Protein AF-A0A838S061-F1 (afdb_monomer)

Mean predicted aligned error: 3.32 Å

Secondary structure (DSSP, 8-state):
--EEEE-HHHHHHHHS--TTHHHHHHHHS-TT-EEEEETTHHHHHHHHHHHHHHTTSS-HHHHHHHHHHHHHHHHHT-EEEP--HHHHHHHHHHHHHH---TTT-

Sequence (105 aa):
MPAYFFDSSAIVKFYIAETGTTWVRSFTDSEDNIIHVSGLARVETVSALTRRLRRSDITQGEFNEACDDLQQDFATQYRTVALTEEIIEDAAALARKHGVRAYDA

Nearest PDB structures (foldseek):
  2fe1-assembly1_A-2  TM=8.098E-01  e=2.647E-06  Pyrobaculum aerophilum str. IM2
  5wz4-assembly1_B  TM=7.876E-01  e=4.377E-03  Mycobacterium tuberculosis H37Rv
  3zvk-assembly1_D  TM=6.252E-01  e=4.068E-02  Rickettsia felis
  2h1c-assembly1_A  TM=6.405E-01  e=6.587E-02  Neisseria gonorrhoeae

Structure (mmCIF, N/CA/C/O backbone):
data_AF-A0A838S061-F1
#
_entry.id   AF-A0A838S061-F1
#
loop_
_atom_site.group_PDB
_atom_site.id
_atom_site.type_symbol
_atom_site.label_atom_id
_atom_site.label_alt_id
_atom_site.label_comp_id
_atom_site.label_asym_id
_atom_site.label_entity_id
_atom_site.label_seq_id
_atom_site.pdbx_PDB_ins_code
_atom_site.Cartn_x
_atom_site.Cartn_y
_atom_site.Cartn_z
_atom_site.occupancy
_atom_site.B_iso_or_equiv
_atom_site.auth_seq_id
_atom_site.auth_comp_id
_atom_site.auth_asym_id
_atom_site.auth_atom_id
_atom_site.pdbx_PDB_model_num
ATOM 1 N N . MET A 1 1 ? 13.791 -17.217 3.150 1.00 70.94 1 MET A N 1
ATOM 2 C CA . MET A 1 1 ? 12.828 -16.129 3.396 1.00 70.94 1 MET A CA 1
ATOM 3 C C . MET A 1 1 ? 12.103 -15.833 2.094 1.00 70.94 1 MET A C 1
ATOM 5 O O . MET A 1 1 ? 12.761 -15.392 1.154 1.00 70.94 1 MET A O 1
ATOM 9 N N . PRO A 1 2 ? 10.815 -16.180 1.971 1.00 87.31 2 PRO A N 1
ATOM 10 C CA . PRO A 1 2 ? 9.998 -15.789 0.827 1.00 87.31 2 PRO A CA 1
ATOM 11 C C . PRO A 1 2 ? 9.830 -14.263 0.787 1.00 87.31 2 PRO A C 1
ATOM 13 O O . PRO A 1 2 ? 9.717 -13.625 1.834 1.00 87.31 2 PRO A O 1
ATOM 16 N N . ALA A 1 3 ? 9.810 -13.685 -0.414 1.00 90.94 3 ALA A N 1
ATOM 17 C CA . ALA A 1 3 ? 9.554 -12.264 -0.624 1.00 90.94 3 ALA A CA 1
ATOM 18 C C . ALA A 1 3 ? 8.207 -12.084 -1.331 1.00 90.94 3 ALA A C 1
ATOM 20 O O . ALA A 1 3 ? 7.950 -12.733 -2.346 1.00 90.94 3 ALA A O 1
ATOM 21 N N . TYR A 1 4 ? 7.367 -11.200 -0.800 1.00 94.25 4 TYR A N 1
ATOM 22 C CA . TYR A 1 4 ? 6.060 -10.860 -1.357 1.00 94.25 4 TYR A CA 1
ATOM 23 C C . TYR A 1 4 ? 6.020 -9.380 -1.699 1.00 94.25 4 TYR A C 1
ATOM 25 O O . TYR A 1 4 ? 6.617 -8.565 -1.002 1.00 94.25 4 TYR A O 1
ATOM 33 N N . PHE A 1 5 ? 5.290 -9.028 -2.751 1.00 94.25 5 PHE A N 1
ATOM 34 C CA . PHE A 1 5 ? 4.975 -7.641 -3.058 1.00 94.25 5 PHE A CA 1
ATOM 35 C C . PHE A 1 5 ? 3.512 -7.376 -2.717 1.00 94.25 5 PHE A C 1
ATOM 37 O O . PHE A 1 5 ? 2.630 -8.093 -3.190 1.00 94.25 5 PHE A O 1
ATOM 44 N N . PHE A 1 6 ? 3.263 -6.373 -1.879 1.00 95.44 6 PHE A N 1
ATOM 45 C CA . PHE A 1 6 ? 1.922 -5.932 -1.520 1.00 95.44 6 PHE A CA 1
ATOM 46 C C . PHE A 1 6 ? 1.581 -4.658 -2.290 1.00 95.44 6 PHE A C 1
ATOM 48 O O . PHE A 1 6 ? 2.281 -3.645 -2.203 1.00 95.44 6 PHE A O 1
ATOM 55 N N . ASP A 1 7 ? 0.473 -4.714 -3.023 1.00 94.06 7 ASP A N 1
ATOM 56 C CA . ASP A 1 7 ? -0.184 -3.532 -3.564 1.00 94.06 7 ASP A CA 1
ATOM 57 C C . ASP A 1 7 ? -0.922 -2.775 -2.445 1.00 94.06 7 ASP A C 1
ATOM 59 O O . ASP A 1 7 ? -1.116 -3.275 -1.332 1.00 94.06 7 ASP A O 1
ATOM 63 N N . SER A 1 8 ? -1.388 -1.559 -2.731 1.00 93.56 8 SER A N 1
ATOM 64 C CA . SER A 1 8 ? -2.143 -0.781 -1.744 1.00 93.56 8 SER A CA 1
ATOM 65 C C . SER A 1 8 ? -3.438 -1.469 -1.309 1.00 93.56 8 SER A C 1
ATOM 67 O O . SER A 1 8 ? -3.877 -1.276 -0.176 1.00 93.56 8 SER A O 1
ATOM 69 N N . SER A 1 9 ? -4.040 -2.319 -2.148 1.00 93.56 9 SER A N 1
ATOM 70 C CA . SER A 1 9 ? -5.237 -3.065 -1.757 1.00 93.56 9 SER A CA 1
ATOM 71 C C . SER A 1 9 ? -4.943 -4.132 -0.696 1.00 93.56 9 SER A C 1
ATOM 73 O O . SER A 1 9 ? -5.759 -4.313 0.204 1.00 93.56 9 SER A O 1
ATOM 75 N N . ALA A 1 10 ? -3.809 -4.834 -0.759 1.00 94.75 10 ALA A N 1
ATOM 76 C CA . ALA A 1 10 ? -3.378 -5.759 0.286 1.00 94.75 10 ALA A CA 1
ATOM 77 C C . ALA A 1 10 ? -3.076 -5.013 1.592 1.00 94.75 10 ALA A C 1
ATOM 79 O O . ALA A 1 10 ? -3.530 -5.430 2.654 1.00 94.75 10 ALA A O 1
ATOM 80 N N . ILE A 1 11 ? -2.400 -3.866 1.511 1.00 95.62 11 ILE A N 1
ATOM 81 C CA . ILE A 1 11 ? -2.096 -3.036 2.685 1.00 95.62 11 ILE A CA 1
ATOM 82 C C . ILE A 1 11 ? -3.389 -2.543 3.357 1.00 95.62 11 ILE A C 1
ATOM 84 O O . ILE A 1 11 ? -3.539 -2.655 4.569 1.00 95.62 11 ILE A O 1
ATOM 88 N N . VAL A 1 12 ? -4.381 -2.074 2.591 1.00 95.25 12 VAL A N 1
ATOM 89 C CA . VAL A 1 12 ? -5.680 -1.658 3.156 1.00 95.25 12 VAL A CA 1
ATOM 90 C C . VAL A 1 12 ? -6.377 -2.809 3.888 1.00 95.25 12 VAL A C 1
ATOM 92 O O . VAL A 1 12 ? -6.877 -2.593 4.990 1.00 95.25 12 VAL A O 1
ATOM 95 N N . LYS A 1 13 ? -6.368 -4.027 3.324 1.00 95.25 13 LYS A N 1
ATOM 96 C CA . LYS A 1 13 ? -6.941 -5.233 3.958 1.00 95.25 13 LYS A CA 1
ATOM 97 C C . LYS A 1 13 ? -6.248 -5.605 5.260 1.00 95.25 13 LYS A C 1
ATOM 99 O O . LYS A 1 13 ? -6.859 -6.263 6.102 1.00 95.25 13 LYS A O 1
ATOM 104 N N . PHE A 1 14 ? -4.970 -5.262 5.397 1.00 93.94 14 PHE A N 1
ATOM 105 C CA . PHE A 1 14 ? -4.199 -5.543 6.598 1.00 93.94 14 PHE A CA 1
ATOM 106 C C . PHE A 1 14 ? -4.680 -4.680 7.776 1.00 93.94 14 PHE A C 1
ATOM 108 O O . PHE A 1 14 ? -4.976 -5.232 8.842 1.00 93.94 14 PHE A O 1
ATOM 115 N N . TYR A 1 15 ? -4.861 -3.372 7.552 1.00 93.38 15 TYR A N 1
ATOM 116 C CA . TYR A 1 15 ? -5.288 -2.421 8.589 1.00 93.38 15 TYR A CA 1
ATOM 117 C C . TYR A 1 15 ? -6.798 -2.394 8.823 1.00 93.38 15 TYR A C 1
ATOM 119 O O . TYR A 1 15 ? -7.240 -2.326 9.964 1.00 93.38 15 TYR A O 1
ATOM 127 N N . ILE A 1 16 ? -7.608 -2.480 7.766 1.00 92.06 16 ILE A N 1
ATOM 128 C CA . ILE A 1 16 ? -9.069 -2.450 7.871 1.00 92.06 16 ILE A CA 1
ATOM 129 C C . ILE A 1 16 ? -9.638 -3.812 7.501 1.00 92.06 16 ILE A C 1
ATOM 131 O O . ILE A 1 16 ? -9.358 -4.353 6.432 1.00 92.06 16 ILE A O 1
ATOM 135 N N . ALA A 1 17 ? -10.483 -4.347 8.382 1.00 91.00 17 ALA A N 1
ATOM 136 C CA . ALA A 1 17 ? -11.152 -5.616 8.151 1.00 91.00 17 ALA A CA 1
ATOM 137 C C . ALA A 1 17 ? -12.072 -5.536 6.924 1.00 91.00 17 ALA A C 1
ATOM 139 O O . ALA A 1 17 ? -13.027 -4.761 6.874 1.00 91.00 17 ALA A O 1
ATOM 140 N N . GLU A 1 18 ? -11.797 -6.375 5.935 1.00 91.94 18 GLU A N 1
ATOM 141 C CA . GLU A 1 18 ? -12.632 -6.569 4.763 1.00 91.94 18 GLU A CA 1
ATOM 142 C C . GLU A 1 18 ? -12.460 -7.977 4.181 1.00 91.94 18 GLU A C 1
ATOM 144 O O . GLU A 1 18 ? -11.734 -8.831 4.701 1.00 91.94 18 GLU A O 1
ATOM 149 N N . THR A 1 19 ? -13.151 -8.244 3.072 1.00 93.00 19 THR A N 1
ATOM 150 C CA . THR A 1 19 ? -13.007 -9.523 2.373 1.00 93.00 19 THR A CA 1
ATOM 151 C C . THR A 1 19 ? -11.551 -9.711 1.937 1.00 93.00 19 THR A C 1
ATOM 153 O O . THR A 1 19 ? -11.023 -8.936 1.142 1.00 93.00 19 THR A O 1
ATOM 156 N N . GLY A 1 20 ? -10.909 -10.761 2.453 1.00 91.44 20 GLY A N 1
ATOM 157 C CA . GLY A 1 20 ? -9.506 -11.080 2.181 1.00 91.44 20 GLY A CA 1
ATOM 158 C C . GLY A 1 20 ? -8.521 -10.698 3.291 1.00 91.44 20 GLY A C 1
ATOM 159 O O . GLY A 1 20 ? -7.370 -11.115 3.206 1.00 91.44 20 GLY A O 1
ATOM 160 N N . THR A 1 21 ? -8.942 -10.003 4.357 1.00 93.25 21 THR A N 1
ATOM 161 C CA . THR A 1 21 ? -8.060 -9.632 5.484 1.00 93.25 21 THR A CA 1
ATOM 162 C C . THR A 1 21 ? -7.350 -10.830 6.107 1.00 93.25 21 THR A C 1
ATOM 164 O O . THR A 1 21 ? -6.136 -10.795 6.273 1.00 93.25 21 THR A O 1
ATOM 167 N N . THR A 1 22 ? -8.065 -11.919 6.406 1.00 93.25 22 THR A N 1
ATOM 168 C CA . THR A 1 22 ? -7.455 -13.126 6.996 1.00 93.25 22 THR A CA 1
ATOM 169 C C . THR A 1 22 ? -6.388 -13.733 6.088 1.00 93.25 22 THR A C 1
ATOM 171 O O . THR A 1 22 ? -5.346 -14.173 6.562 1.00 93.25 22 THR A O 1
ATOM 174 N N . TRP A 1 23 ? -6.627 -13.728 4.776 1.00 93.00 23 TRP A N 1
ATOM 175 C CA . TRP A 1 23 ? -5.666 -14.245 3.808 1.00 93.00 23 TRP A CA 1
ATOM 176 C C . TRP A 1 23 ? -4.415 -13.365 3.745 1.00 93.00 23 TRP A C 1
ATOM 178 O O . TRP A 1 23 ? -3.311 -13.888 3.828 1.00 93.00 23 TRP A O 1
ATOM 188 N N . VAL A 1 24 ? -4.570 -12.038 3.701 1.00 92.56 24 VAL A N 1
ATOM 189 C CA . VAL A 1 24 ? -3.432 -11.102 3.731 1.00 92.56 24 VAL A CA 1
ATOM 190 C C . VAL A 1 24 ? -2.626 -11.239 5.025 1.00 92.56 24 VAL A C 1
ATOM 192 O O . VAL A 1 24 ? -1.404 -11.357 4.968 1.00 92.56 24 VAL A O 1
ATOM 195 N N . ARG A 1 25 ? -3.299 -11.289 6.182 1.00 91.62 25 ARG A N 1
ATOM 196 C CA . ARG A 1 25 ? -2.640 -11.423 7.491 1.00 91.62 25 ARG A CA 1
ATOM 197 C C . ARG A 1 25 ? -1.847 -12.726 7.626 1.00 91.62 25 ARG A C 1
ATOM 199 O O . ARG A 1 25 ? -0.769 -12.721 8.204 1.00 91.62 25 ARG A O 1
ATOM 206 N N . SER A 1 26 ? -2.280 -13.804 6.968 1.00 90.75 26 SER A N 1
ATOM 207 C CA . SER A 1 26 ? -1.523 -15.066 6.978 1.00 90.75 26 SER A CA 1
ATOM 208 C C . SER A 1 26 ? -0.100 -14.953 6.406 1.00 90.75 26 SER A C 1
ATOM 210 O O . SER A 1 26 ? 0.763 -15.759 6.747 1.00 90.75 26 SER A O 1
ATOM 212 N N . PHE A 1 27 ? 0.177 -13.945 5.568 1.00 87.50 27 PHE A N 1
ATOM 213 C CA . PHE A 1 27 ? 1.526 -13.684 5.058 1.00 87.50 27 PHE A CA 1
ATOM 214 C C . PHE A 1 27 ? 2.370 -12.823 6.000 1.00 87.50 27 PHE A C 1
ATOM 216 O O . PHE A 1 27 ? 3.594 -12.897 5.930 1.00 87.50 27 PHE A O 1
ATOM 223 N N . THR A 1 28 ? 1.748 -12.027 6.870 1.00 83.50 28 THR A N 1
ATOM 224 C CA . THR A 1 28 ? 2.438 -11.175 7.851 1.00 83.50 28 THR A CA 1
ATOM 225 C C . THR A 1 28 ? 2.677 -11.882 9.183 1.00 83.50 28 THR A C 1
ATOM 227 O O . THR A 1 28 ? 3.564 -11.480 9.923 1.00 83.50 28 THR A O 1
ATOM 230 N N . ASP A 1 29 ? 1.930 -12.952 9.475 1.00 80.81 29 ASP A N 1
ATOM 231 C CA . ASP A 1 29 ? 2.061 -13.732 10.717 1.00 80.81 29 ASP A CA 1
ATOM 232 C C . ASP A 1 29 ? 3.388 -14.518 10.808 1.00 80.81 29 ASP A C 1
ATOM 234 O O . ASP A 1 29 ? 3.764 -15.000 11.875 1.00 80.81 29 ASP A O 1
ATOM 238 N N . SER A 1 30 ? 4.105 -14.666 9.691 1.00 81.31 30 SER A N 1
ATOM 239 C CA . SER A 1 30 ? 5.407 -15.333 9.626 1.00 81.31 30 SER A CA 1
ATOM 240 C C . SER A 1 30 ? 6.530 -14.301 9.543 1.00 81.31 30 SER A C 1
ATOM 242 O O . SER A 1 30 ? 6.730 -13.706 8.484 1.00 81.31 30 SER A O 1
ATOM 244 N N . GLU A 1 31 ? 7.321 -14.165 10.611 1.00 74.62 31 GLU A N 1
ATOM 245 C CA . GLU A 1 31 ? 8.470 -13.238 10.692 1.00 74.62 31 GLU A CA 1
ATOM 246 C C . GLU A 1 31 ? 9.532 -13.467 9.594 1.00 74.62 31 GLU A C 1
ATOM 248 O O . GLU A 1 31 ? 10.287 -12.561 9.248 1.00 74.62 31 GLU A O 1
ATOM 253 N N . ASP A 1 32 ? 9.564 -14.659 8.987 1.00 84.12 32 ASP A N 1
ATOM 254 C CA . ASP A 1 32 ? 10.479 -14.995 7.889 1.00 84.12 32 ASP A CA 1
ATOM 255 C C . ASP A 1 32 ? 10.085 -14.401 6.522 1.00 84.12 32 ASP A C 1
ATOM 257 O O . ASP A 1 32 ? 10.856 -14.504 5.557 1.00 84.12 32 ASP A O 1
ATOM 261 N N . ASN A 1 33 ? 8.885 -13.827 6.398 1.00 89.94 33 ASN A N 1
ATOM 262 C CA . ASN A 1 33 ? 8.394 -13.268 5.143 1.00 89.94 33 ASN A CA 1
ATOM 263 C C . ASN A 1 33 ? 8.827 -11.808 4.991 1.00 89.94 33 ASN A C 1
ATOM 265 O O . ASN A 1 33 ? 8.594 -10.973 5.859 1.00 89.94 33 ASN A O 1
ATOM 269 N N . ILE A 1 34 ? 9.413 -11.479 3.839 1.00 9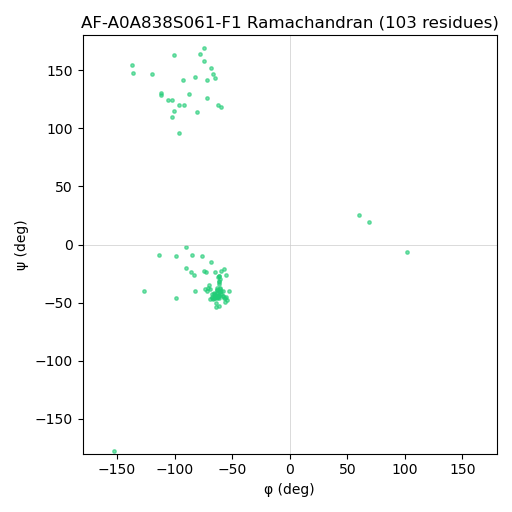1.75 34 ILE A N 1
ATOM 270 C CA . ILE A 1 34 ? 9.800 -10.105 3.513 1.00 91.75 34 ILE A CA 1
ATOM 271 C C . ILE A 1 34 ? 8.694 -9.477 2.670 1.00 91.75 34 ILE A C 1
ATOM 273 O O . ILE A 1 34 ? 8.403 -9.954 1.572 1.00 91.75 34 ILE A O 1
ATOM 277 N N . ILE A 1 35 ? 8.097 -8.393 3.165 1.00 94.94 35 ILE A N 1
ATOM 278 C CA . ILE A 1 35 ? 7.039 -7.668 2.458 1.00 94.94 35 ILE A CA 1
ATOM 279 C C . ILE A 1 35 ? 7.624 -6.428 1.783 1.00 94.94 35 ILE A C 1
ATOM 281 O O . ILE A 1 35 ? 8.092 -5.498 2.442 1.00 94.94 35 ILE A O 1
ATOM 285 N N . HIS A 1 36 ? 7.587 -6.416 0.455 1.00 96.00 36 HIS A N 1
ATOM 286 C CA . HIS A 1 36 ? 7.922 -5.271 -0.376 1.00 96.00 36 HIS A CA 1
ATOM 287 C C . HIS A 1 36 ? 6.675 -4.459 -0.705 1.00 96.00 36 HIS A C 1
ATOM 289 O O . HIS A 1 36 ? 5.616 -5.017 -0.982 1.00 96.00 36 HIS A O 1
ATOM 295 N N . VAL A 1 37 ? 6.821 -3.137 -0.725 1.00 95.88 37 VAL A N 1
ATOM 296 C CA . VAL A 1 37 ? 5.749 -2.203 -1.094 1.00 95.88 37 VAL A CA 1
ATOM 297 C C . VAL A 1 37 ? 6.302 -1.121 -2.012 1.00 95.88 37 VAL A C 1
ATOM 299 O O . VAL A 1 37 ? 7.459 -0.719 -1.878 1.00 95.88 37 VAL A O 1
ATOM 302 N N . SER A 1 38 ? 5.485 -0.616 -2.935 1.00 95.00 38 SER A N 1
ATOM 303 C CA . SER A 1 38 ? 5.839 0.585 -3.703 1.00 95.00 38 SER A CA 1
ATOM 304 C C . SER A 1 38 ? 5.891 1.811 -2.789 1.00 95.00 38 SER A C 1
ATOM 306 O O . SER A 1 38 ? 5.069 1.952 -1.881 1.00 95.00 38 SER A O 1
ATOM 308 N N . GLY A 1 39 ? 6.787 2.760 -3.073 1.00 91.19 39 GLY A N 1
ATOM 309 C CA . GLY A 1 39 ? 6.770 4.077 -2.427 1.00 91.19 39 GLY A CA 1
ATOM 310 C C . GLY A 1 39 ? 5.431 4.820 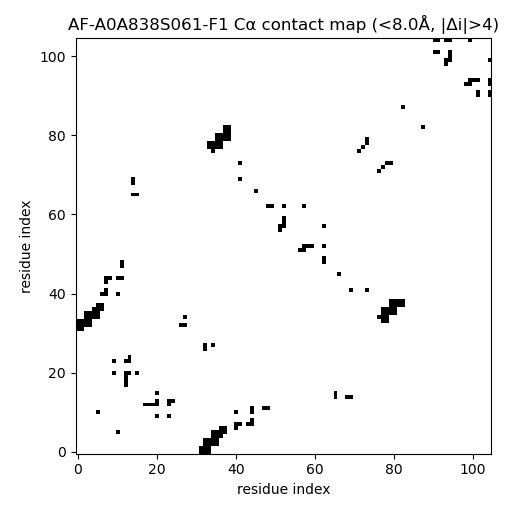-2.568 1.00 91.19 39 GLY A C 1
ATOM 311 O O . GLY A 1 39 ? 5.072 5.605 -1.690 1.00 91.19 39 GLY A O 1
ATOM 312 N N . LEU A 1 40 ? 4.646 4.537 -3.618 1.00 93.31 40 LEU A N 1
ATOM 313 C CA . LEU A 1 40 ? 3.299 5.102 -3.789 1.00 93.31 40 LEU A CA 1
ATOM 314 C C . LEU A 1 40 ? 2.257 4.472 -2.867 1.00 93.31 40 LEU A C 1
ATOM 316 O O . LEU A 1 40 ? 1.254 5.114 -2.546 1.00 93.31 40 LEU A O 1
ATOM 320 N N . ALA A 1 41 ? 2.496 3.255 -2.384 1.00 94.69 41 ALA A N 1
ATOM 321 C CA . ALA A 1 41 ? 1.501 2.512 -1.627 1.00 94.69 41 ALA A CA 1
ATOM 322 C C . ALA A 1 41 ? 1.093 3.246 -0.336 1.00 94.69 41 ALA A C 1
ATOM 324 O O . ALA A 1 41 ? -0.055 3.140 0.097 1.00 94.69 41 ALA A O 1
ATOM 325 N N . ARG A 1 42 ? 1.982 4.079 0.234 1.00 94.31 42 ARG A N 1
ATOM 326 C CA . ARG A 1 42 ? 1.665 4.930 1.392 1.00 94.31 42 ARG A CA 1
ATOM 327 C C . ARG A 1 42 ? 0.543 5.922 1.085 1.00 94.31 42 ARG A C 1
ATOM 329 O O . ARG A 1 42 ? -0.442 5.983 1.816 1.00 94.31 42 ARG A O 1
ATOM 336 N N . VAL A 1 43 ? 0.678 6.706 0.011 1.00 95.62 43 VAL A N 1
ATOM 337 C CA . VAL A 1 43 ? -0.324 7.730 -0.336 1.00 95.62 43 VAL A CA 1
ATOM 338 C C . VAL A 1 43 ? -1.624 7.094 -0.825 1.00 95.62 43 VAL A C 1
ATOM 340 O O . VAL A 1 43 ? -2.708 7.587 -0.508 1.00 95.62 43 VAL A O 1
ATOM 343 N N . GLU A 1 44 ? -1.539 5.967 -1.529 1.00 96.06 44 GLU A N 1
ATOM 344 C CA . GLU A 1 44 ? -2.713 5.216 -1.972 1.00 96.06 44 GLU A CA 1
ATOM 345 C C . GLU A 1 44 ? -3.515 4.655 -0.796 1.00 96.06 44 GLU A C 1
ATOM 347 O O . GLU A 1 44 ? -4.741 4.804 -0.763 1.00 96.06 44 GLU A O 1
ATOM 352 N N . THR A 1 45 ? -2.826 4.080 0.193 1.00 96.56 45 THR A N 1
ATOM 353 C CA . THR A 1 45 ? -3.453 3.532 1.401 1.00 96.56 45 THR A CA 1
ATOM 354 C C . THR A 1 45 ? -4.125 4.641 2.201 1.00 96.56 45 THR A C 1
ATOM 356 O O . THR A 1 45 ? -5.319 4.549 2.475 1.00 96.56 45 THR A O 1
ATOM 359 N N . VAL A 1 46 ? -3.425 5.748 2.482 1.00 97.44 46 VAL A N 1
ATOM 360 C CA . VAL A 1 46 ? -4.018 6.900 3.189 1.00 97.44 46 VAL A CA 1
ATOM 361 C C . VAL A 1 46 ? -5.234 7.443 2.433 1.00 97.44 46 VAL A C 1
ATOM 363 O O . VAL A 1 46 ? -6.288 7.652 3.029 1.00 97.44 46 VAL A O 1
ATOM 366 N N . SER A 1 47 ? -5.144 7.593 1.107 1.00 97.50 47 SER A N 1
ATOM 367 C CA . SER A 1 47 ? -6.273 8.019 0.268 1.00 97.50 47 SER A CA 1
ATOM 368 C C . SER A 1 47 ? -7.464 7.056 0.354 1.00 97.50 47 SER A C 1
ATOM 370 O O . SER A 1 47 ? -8.622 7.487 0.401 1.00 97.50 47 SER A O 1
ATOM 372 N N . ALA A 1 48 ? -7.218 5.745 0.395 1.00 96.69 48 ALA A N 1
ATOM 373 C CA . ALA A 1 48 ? -8.261 4.740 0.579 1.00 96.69 48 ALA A CA 1
ATOM 374 C C . ALA A 1 48 ? -8.921 4.829 1.961 1.00 96.69 48 ALA A C 1
ATOM 376 O O . ALA A 1 48 ? -10.153 4.860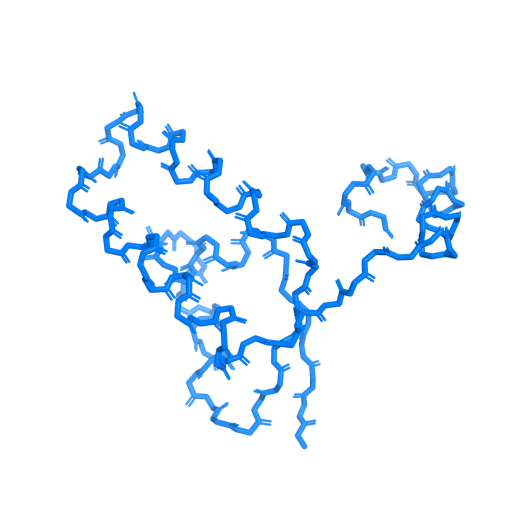 2.036 1.00 96.69 48 ALA A O 1
ATOM 377 N N . LEU A 1 49 ? -8.128 4.949 3.026 1.00 97.31 49 LEU A N 1
ATOM 378 C CA . LEU A 1 49 ? -8.616 5.119 4.395 1.00 97.31 49 LEU A CA 1
ATOM 379 C C . LEU A 1 49 ? -9.429 6.415 4.542 1.00 97.31 49 LEU A C 1
ATOM 381 O O . LEU A 1 49 ? -10.536 6.397 5.076 1.00 97.31 49 LEU A O 1
ATOM 385 N N . THR A 1 50 ? -8.960 7.529 3.971 1.00 97.94 50 THR A N 1
ATOM 386 C CA . THR A 1 50 ? -9.695 8.804 3.980 1.00 97.94 50 THR A CA 1
ATOM 387 C C . THR A 1 50 ? -11.037 8.691 3.255 1.00 97.94 50 THR A C 1
ATOM 389 O O . THR A 1 50 ? -12.041 9.240 3.710 1.00 97.94 50 THR A O 1
ATOM 392 N N . ARG A 1 51 ? -11.102 7.974 2.124 1.00 97.31 51 ARG A N 1
ATOM 393 C CA . ARG A 1 51 ? -12.374 7.745 1.416 1.00 97.31 51 ARG A CA 1
ATOM 394 C C . ARG A 1 51 ? -13.364 6.9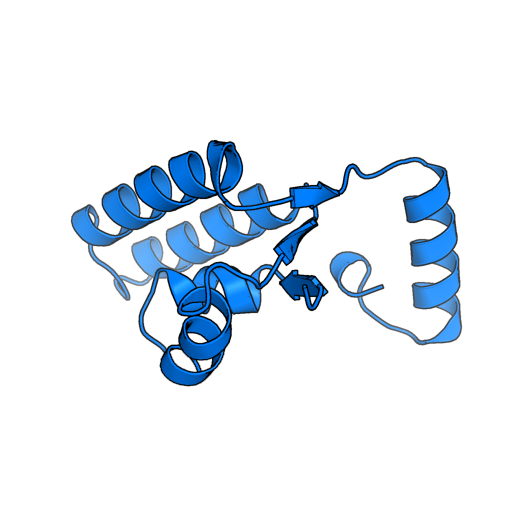39 2.257 1.00 97.31 51 ARG A C 1
ATOM 396 O O . ARG A 1 51 ? -14.544 7.276 2.233 1.00 97.31 51 ARG A O 1
ATOM 403 N N . ARG A 1 52 ? -12.895 5.929 2.997 1.00 96.00 52 ARG A N 1
ATOM 404 C CA . ARG A 1 52 ? -13.721 5.141 3.931 1.00 96.00 52 ARG A CA 1
ATOM 405 C C . ARG A 1 52 ? -14.233 5.987 5.089 1.00 96.00 52 ARG A C 1
ATOM 407 O O . ARG A 1 52 ? -15.429 5.983 5.356 1.00 96.00 52 ARG A O 1
ATOM 414 N N . LEU A 1 53 ? -13.365 6.799 5.692 1.00 97.88 53 LEU A N 1
ATOM 415 C CA . LEU A 1 53 ? -13.749 7.741 6.745 1.00 97.88 53 LEU A CA 1
ATOM 416 C C . LEU A 1 53 ? -14.854 8.698 6.266 1.00 97.88 53 LEU A C 1
ATOM 418 O O . LEU A 1 53 ? -15.867 8.877 6.935 1.00 97.88 53 LEU A O 1
ATOM 422 N N . ARG A 1 54 ? -14.710 9.263 5.058 1.00 97.81 54 ARG A N 1
ATOM 423 C CA . ARG A 1 54 ? -15.713 10.165 4.458 1.00 97.81 54 ARG A CA 1
ATOM 424 C C . ARG A 1 54 ? -17.051 9.492 4.151 1.00 97.81 54 ARG A C 1
ATOM 426 O O . ARG A 1 54 ? -18.053 10.189 4.031 1.00 97.81 54 ARG A O 1
ATOM 433 N N . ARG A 1 55 ? -17.055 8.172 3.974 1.00 97.06 55 ARG A N 1
ATOM 434 C CA . ARG A 1 55 ? -18.264 7.358 3.785 1.00 97.06 55 ARG A CA 1
ATOM 435 C C . ARG A 1 55 ? -18.837 6.837 5.102 1.00 97.06 55 ARG A C 1
ATOM 437 O O . ARG A 1 55 ? -19.886 6.210 5.075 1.00 97.06 55 ARG A O 1
ATOM 444 N N . SER A 1 56 ? -18.173 7.122 6.225 1.00 96.12 56 SER A N 1
ATOM 445 C CA . SER A 1 56 ? -18.491 6.568 7.542 1.00 96.12 56 SER A CA 1
ATOM 446 C C . SER A 1 56 ? -18.392 5.038 7.601 1.00 96.12 56 SER A C 1
ATOM 448 O O . SER A 1 56 ? -19.023 4.420 8.451 1.00 96.12 56 SER A O 1
ATOM 450 N N . ASP A 1 57 ? -17.573 4.437 6.728 1.00 96.19 57 ASP A N 1
ATOM 451 C CA . ASP A 1 57 ? -17.260 3.000 6.759 1.00 96.19 57 ASP A CA 1
ATOM 452 C C . ASP A 1 57 ? -16.333 2.653 7.940 1.00 96.19 57 ASP A C 1
ATOM 454 O O . ASP A 1 57 ? -16.280 1.506 8.371 1.00 96.19 57 ASP A O 1
ATOM 458 N N . ILE A 1 58 ? -15.586 3.649 8.430 1.00 96.75 58 ILE A N 1
ATOM 459 C CA . ILE A 1 58 ? -14.723 3.588 9.614 1.00 96.75 58 ILE A CA 1
ATOM 460 C C . ILE A 1 58 ? -14.899 4.868 10.434 1.00 96.75 58 ILE A C 1
ATOM 462 O O . ILE A 1 58 ? -15.251 5.930 9.906 1.00 96.75 58 ILE A O 1
ATOM 466 N N . THR A 1 59 ? -14.629 4.775 11.726 1.00 97.44 59 THR A N 1
ATOM 467 C CA . THR A 1 59 ? -14.606 5.896 12.662 1.00 97.44 59 THR A CA 1
ATOM 468 C C . THR A 1 59 ? -13.321 6.717 12.530 1.00 97.44 59 THR A C 1
ATOM 470 O O . THR A 1 59 ? -12.314 6.274 11.978 1.00 97.44 59 THR A O 1
ATOM 473 N N . GLN A 1 60 ? -13.328 7.934 13.085 1.00 97.81 60 GLN A N 1
ATOM 474 C CA . GLN A 1 60 ? -12.117 8.757 13.167 1.00 97.81 60 GLN A CA 1
ATOM 475 C C . GLN A 1 60 ? -11.014 8.082 14.001 1.00 97.81 60 GLN A C 1
ATOM 477 O O . GLN A 1 60 ? -9.838 8.267 13.701 1.00 97.81 60 GLN A O 1
ATOM 482 N N . GLY A 1 61 ? -11.391 7.307 15.026 1.00 97.88 61 GLY A N 1
AT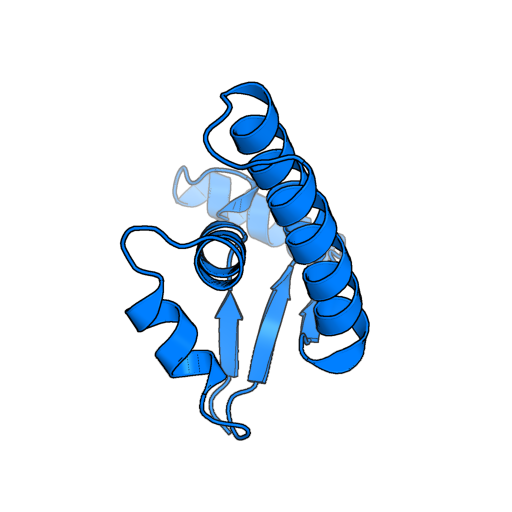OM 483 C CA . GLY A 1 61 ? -10.453 6.546 15.853 1.00 97.88 61 GLY A CA 1
ATOM 484 C C . GLY A 1 61 ? -9.731 5.475 15.041 1.00 97.88 61 GLY A C 1
ATOM 485 O O . GLY A 1 61 ? -8.509 5.508 14.966 1.00 97.88 61 GLY A O 1
ATOM 486 N N . GLU A 1 62 ? -10.487 4.621 14.346 1.00 96.62 62 GLU A N 1
ATOM 487 C CA . GLU A 1 62 ? -9.934 3.573 13.472 1.00 96.62 62 GLU A CA 1
ATOM 488 C C . GLU A 1 62 ? -9.078 4.153 12.339 1.00 96.62 62 GLU A C 1
ATOM 490 O O . GLU A 1 62 ? -8.056 3.581 11.977 1.00 96.62 62 GLU A O 1
ATOM 495 N N . PHE A 1 63 ? -9.466 5.304 11.776 1.00 97.69 63 PHE A N 1
ATOM 496 C CA . PHE A 1 63 ? -8.652 5.981 10.765 1.00 97.69 63 PHE A CA 1
ATOM 497 C C . PHE A 1 63 ? -7.294 6.429 11.319 1.00 97.69 63 PHE A C 1
ATOM 499 O O . PHE A 1 63 ? -6.280 6.245 10.647 1.00 97.69 63 PHE A O 1
ATOM 506 N N . ASN A 1 64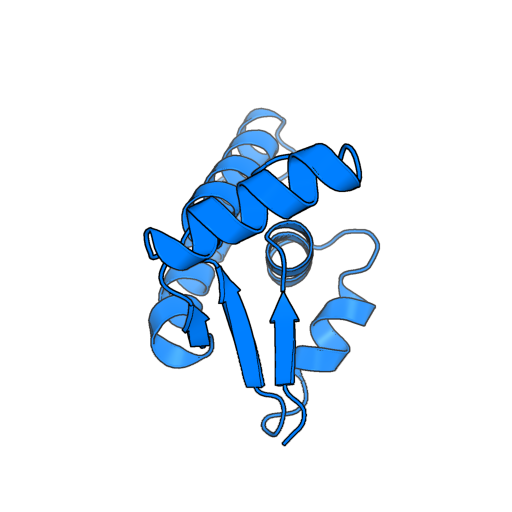 ? -7.278 7.035 12.510 1.00 97.88 64 ASN A N 1
ATOM 507 C CA . ASN A 1 64 ? -6.044 7.517 13.126 1.00 97.88 64 ASN A CA 1
ATOM 508 C C . ASN A 1 64 ? -5.133 6.341 13.497 1.00 97.88 64 ASN A C 1
ATOM 510 O O . ASN A 1 64 ? -3.970 6.352 13.114 1.00 97.88 64 ASN A O 1
ATOM 514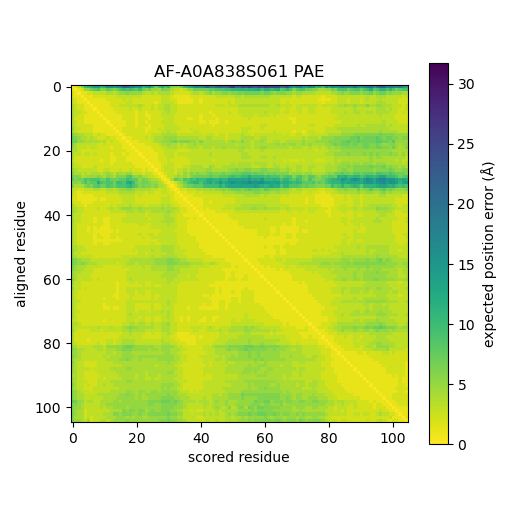 N N . GLU A 1 65 ? -5.686 5.310 14.141 1.00 97.50 65 GLU A N 1
ATOM 515 C CA . GLU A 1 65 ? -4.966 4.081 14.498 1.00 97.50 65 GLU A CA 1
ATOM 516 C C . GLU A 1 65 ? -4.348 3.423 13.258 1.00 97.50 65 GLU A C 1
ATOM 518 O O . GLU A 1 65 ? -3.141 3.211 13.206 1.00 97.50 65 GLU A O 1
ATOM 523 N N . ALA A 1 66 ? -5.132 3.235 12.191 1.00 96.88 66 ALA A N 1
ATOM 524 C CA . ALA A 1 66 ? -4.623 2.676 10.941 1.00 96.88 66 ALA A CA 1
ATOM 525 C C . ALA A 1 66 ? -3.528 3.541 10.291 1.00 96.88 66 ALA A C 1
ATOM 527 O O . ALA A 1 66 ? -2.625 3.002 9.656 1.00 96.88 66 ALA A O 1
ATOM 528 N N . CYS A 1 67 ? -3.594 4.873 10.402 1.00 97.19 67 CYS A N 1
ATOM 529 C CA . CYS A 1 67 ? -2.546 5.753 9.875 1.00 97.19 67 CYS A CA 1
ATOM 530 C C . CYS A 1 67 ? -1.258 5.687 10.703 1.00 97.19 67 CYS A C 1
ATOM 532 O O . CYS A 1 67 ? -0.170 5.701 10.120 1.00 97.19 67 CYS A O 1
ATOM 534 N N . ASP A 1 68 ? -1.381 5.618 12.028 1.00 97.19 68 ASP A N 1
ATOM 535 C CA . ASP A 1 68 ? -0.247 5.528 12.945 1.00 97.19 68 ASP A CA 1
ATOM 536 C C . ASP A 1 68 ? 0.475 4.181 12.774 1.00 97.19 68 ASP A C 1
ATOM 538 O O . ASP A 1 68 ? 1.697 4.156 12.585 1.00 97.19 68 ASP A O 1
ATOM 542 N N . ASP A 1 69 ? -0.277 3.078 12.711 1.00 95.94 69 ASP A N 1
ATOM 543 C CA . ASP A 1 69 ? 0.264 1.740 12.454 1.00 95.94 69 ASP A CA 1
ATOM 544 C C . ASP A 1 69 ? 0.928 1.661 11.072 1.00 95.94 69 ASP A C 1
ATOM 546 O O . ASP A 1 69 ? 2.065 1.204 10.944 1.00 95.94 69 ASP A O 1
ATOM 550 N N . LEU A 1 70 ? 0.273 2.199 10.034 1.00 96.12 70 LEU A N 1
ATOM 551 C CA . LEU A 1 70 ? 0.841 2.294 8.686 1.00 96.12 70 LEU A CA 1
ATOM 552 C C . LEU A 1 70 ? 2.184 3.026 8.690 1.00 96.12 70 LEU A C 1
ATOM 554 O O . LEU A 1 70 ? 3.136 2.594 8.038 1.00 96.12 70 LEU A O 1
ATOM 558 N N . GLN A 1 71 ? 2.278 4.148 9.402 1.00 95.69 71 GLN A N 1
ATOM 559 C CA . GLN A 1 71 ? 3.520 4.905 9.491 1.00 95.69 71 GLN A CA 1
ATOM 560 C C . GLN A 1 71 ? 4.627 4.087 10.168 1.00 95.69 71 GLN A C 1
ATOM 562 O O . GLN A 1 71 ? 5.765 4.089 9.686 1.00 95.69 71 GLN A O 1
ATOM 567 N N . GLN A 1 72 ? 4.302 3.387 11.253 1.00 95.69 72 GLN A N 1
ATOM 568 C CA . GLN A 1 72 ? 5.249 2.553 11.985 1.00 95.69 72 GLN A CA 1
ATOM 569 C C . GLN A 1 72 ? 5.734 1.359 11.146 1.00 95.69 72 GLN A C 1
ATOM 571 O O . GLN A 1 72 ? 6.937 1.071 11.102 1.00 95.69 72 GLN A O 1
ATOM 576 N N . ASP A 1 73 ? 4.834 0.698 10.424 1.00 94.69 73 ASP A N 1
ATOM 577 C CA . ASP A 1 73 ? 5.159 -0.465 9.600 1.00 94.69 73 ASP A CA 1
ATOM 578 C C . ASP A 1 73 ? 5.980 -0.089 8.368 1.00 94.69 73 ASP A C 1
ATOM 580 O O . ASP A 1 73 ? 6.942 -0.784 8.037 1.00 94.69 73 ASP A O 1
ATOM 584 N N . PHE A 1 74 ? 5.703 1.057 7.735 1.00 94.50 74 PHE A N 1
ATOM 585 C CA . PHE A 1 74 ? 6.568 1.589 6.674 1.00 94.50 74 PHE A CA 1
ATOM 586 C C . PHE A 1 74 ? 7.994 1.875 7.165 1.00 94.50 74 PHE A C 1
ATOM 588 O O . PHE A 1 74 ? 8.937 1.791 6.377 1.00 94.50 74 PHE A O 1
ATOM 595 N N . ALA A 1 75 ? 8.160 2.220 8.445 1.00 93.56 75 ALA A N 1
ATOM 596 C CA . ALA A 1 75 ? 9.464 2.507 9.034 1.00 93.56 75 ALA A CA 1
ATOM 597 C C . ALA A 1 75 ? 10.226 1.249 9.485 1.00 93.56 75 ALA A C 1
ATOM 599 O O . ALA A 1 75 ? 11.455 1.286 9.561 1.00 93.56 75 ALA A O 1
ATOM 600 N N . THR A 1 76 ? 9.528 0.154 9.806 1.00 91.94 76 THR A N 1
ATOM 601 C CA . THR A 1 76 ? 10.138 -0.998 10.496 1.00 91.94 76 THR A CA 1
ATOM 602 C C . THR A 1 76 ? 9.935 -2.341 9.799 1.00 91.94 76 THR A C 1
ATOM 604 O O . THR A 1 76 ? 10.882 -3.128 9.715 1.00 91.94 76 THR A O 1
ATOM 607 N N . GLN A 1 77 ? 8.748 -2.589 9.245 1.00 91.50 77 GLN A N 1
ATOM 608 C CA . GLN A 1 77 ? 8.346 -3.890 8.707 1.00 91.50 77 GLN A CA 1
ATOM 609 C C . GLN A 1 77 ? 8.507 -3.966 7.185 1.00 91.50 77 GLN A C 1
ATOM 611 O O . GLN A 1 77 ? 9.082 -4.920 6.659 1.00 91.50 77 GLN A O 1
ATOM 616 N N . TYR A 1 78 ? 8.055 -2.945 6.454 1.00 93.88 78 TYR A N 1
ATOM 617 C CA . TYR A 1 78 ? 8.030 -2.985 4.993 1.00 93.88 78 TYR A CA 1
ATOM 618 C C . TYR A 1 78 ? 9.372 -2.629 4.350 1.00 93.88 78 TYR A C 1
ATOM 620 O O . TYR A 1 78 ? 10.121 -1.757 4.796 1.00 93.88 78 TYR A O 1
ATOM 628 N N . ARG A 1 79 ? 9.677 -3.293 3.233 1.00 95.00 79 ARG A N 1
ATOM 629 C CA . ARG A 1 79 ? 10.787 -2.948 2.340 1.00 95.00 79 ARG A CA 1
ATOM 630 C C . ARG A 1 79 ? 10.255 -2.097 1.196 1.00 95.00 79 ARG A C 1
ATOM 632 O O . ARG A 1 79 ? 9.737 -2.604 0.204 1.00 95.00 79 ARG A O 1
ATOM 639 N N . THR A 1 80 ? 10.377 -0.783 1.354 1.00 95.06 80 THR A N 1
ATOM 640 C CA . THR A 1 80 ? 9.901 0.169 0.348 1.00 95.06 80 THR A CA 1
ATOM 641 C C . THR A 1 80 ? 10.797 0.140 -0.888 1.00 95.06 80 THR A C 1
ATOM 643 O O . THR A 1 80 ? 12.009 0.330 -0.790 1.00 95.06 80 THR A O 1
ATOM 646 N N . VAL A 1 81 ? 10.191 -0.064 -2.054 1.00 94.19 81 VAL A N 1
ATOM 647 C CA . VAL A 1 81 ? 10.843 0.045 -3.359 1.00 94.19 81 VAL A CA 1
ATOM 648 C C . VAL A 1 81 ? 10.659 1.471 -3.869 1.00 94.19 81 VAL A C 1
ATOM 650 O O . VAL A 1 81 ? 9.533 1.957 -4.013 1.00 94.19 81 VAL A O 1
ATOM 653 N N . ALA A 1 82 ? 11.774 2.161 -4.103 1.00 91.50 82 ALA A N 1
ATOM 654 C CA . ALA A 1 82 ? 11.768 3.510 -4.654 1.00 91.50 82 ALA A CA 1
ATOM 655 C C . ALA A 1 82 ? 11.377 3.484 -6.137 1.00 91.50 82 ALA A C 1
ATOM 657 O O . ALA A 1 82 ? 11.808 2.602 -6.874 1.00 91.50 82 ALA A O 1
ATOM 658 N N . LEU A 1 83 ? 10.601 4.476 -6.573 1.00 91.69 83 LEU A N 1
ATOM 659 C CA . LEU A 1 83 ? 10.346 4.696 -7.993 1.00 91.69 83 LEU A CA 1
ATOM 660 C C . LEU A 1 83 ? 11.528 5.440 -8.607 1.00 91.69 83 LEU A C 1
ATOM 662 O O . LEU A 1 83 ? 11.793 6.591 -8.259 1.00 91.69 83 LEU A O 1
ATOM 666 N N . THR A 1 84 ? 12.233 4.766 -9.504 1.00 95.00 84 THR A N 1
ATOM 667 C CA . THR A 1 84 ? 13.273 5.351 -10.351 1.00 95.00 84 THR A CA 1
ATOM 668 C C . THR A 1 84 ? 12.708 5.624 -11.741 1.00 95.00 84 THR A C 1
ATOM 670 O O . THR A 1 84 ? 11.680 5.061 -12.115 1.00 95.00 84 THR A O 1
ATOM 673 N N . GLU A 1 85 ? 13.389 6.463 -12.523 1.00 96.38 85 GLU A N 1
ATOM 674 C CA . GLU A 1 85 ? 12.998 6.711 -13.918 1.00 96.38 85 GLU A CA 1
ATOM 675 C C . GLU A 1 85 ? 12.969 5.409 -14.736 1.00 96.38 85 GLU A C 1
ATOM 677 O O . GLU A 1 85 ? 12.027 5.171 -15.478 1.00 96.38 85 GLU A O 1
ATOM 682 N N . GLU A 1 86 ? 13.937 4.516 -14.510 1.00 96.50 86 GLU A N 1
ATOM 683 C CA . GLU A 1 86 ? 14.000 3.193 -15.147 1.00 96.50 86 GLU A CA 1
ATOM 684 C C . GLU A 1 86 ? 12.735 2.358 -14.879 1.00 96.50 86 GLU A C 1
ATOM 686 O O . GLU A 1 86 ? 12.133 1.826 -15.808 1.00 96.50 86 GLU A O 1
ATOM 691 N N . ILE A 1 87 ? 12.261 2.319 -13.626 1.00 94.94 87 ILE A N 1
ATOM 692 C CA . ILE A 1 87 ? 11.015 1.619 -13.275 1.00 94.94 87 ILE A CA 1
ATOM 693 C C . ILE A 1 87 ? 9.810 2.259 -13.976 1.00 94.94 87 ILE A C 1
ATOM 695 O O . ILE A 1 87 ? 8.897 1.553 -14.399 1.00 94.94 87 ILE A O 1
ATOM 699 N N . ILE A 1 88 ? 9.788 3.588 -14.107 1.00 96.38 88 ILE A N 1
ATOM 700 C CA . ILE A 1 88 ? 8.695 4.303 -14.779 1.00 96.38 88 ILE A CA 1
ATOM 701 C C . ILE A 1 88 ? 8.678 3.981 -16.280 1.00 96.38 88 ILE A C 1
ATOM 703 O O . ILE A 1 88 ? 7.604 3.749 -16.841 1.00 96.38 88 ILE A O 1
ATOM 707 N N . GLU A 1 89 ? 9.841 3.937 -16.930 1.00 97.81 89 GLU A N 1
ATOM 708 C CA . GLU A 1 89 ? 9.965 3.569 -18.344 1.00 97.81 89 GLU A CA 1
ATOM 709 C C . GLU A 1 89 ? 9.494 2.129 -18.598 1.00 97.81 89 GLU A C 1
ATOM 711 O O . GLU A 1 89 ? 8.705 1.885 -19.522 1.00 97.81 89 GLU A O 1
ATOM 716 N N . ASP A 1 90 ? 9.898 1.192 -17.738 1.00 96.69 90 ASP A N 1
ATOM 717 C CA . ASP A 1 90 ? 9.469 -0.205 -17.803 1.00 96.69 90 ASP A CA 1
ATOM 718 C C . ASP A 1 90 ? 7.956 -0.349 -17.582 1.00 96.69 90 ASP A C 1
ATOM 720 O O . ASP A 1 90 ? 7.267 -0.999 -18.380 1.00 96.69 90 ASP A O 1
ATOM 724 N N . ALA A 1 91 ? 7.406 0.320 -16.565 1.00 96.19 91 ALA A N 1
ATOM 725 C CA . ALA A 1 91 ? 5.969 0.338 -16.295 1.00 96.19 91 ALA A CA 1
ATOM 726 C C . ALA A 1 91 ? 5.181 0.925 -17.479 1.00 96.19 91 ALA A C 1
ATOM 728 O O . ALA A 1 91 ? 4.156 0.378 -17.892 1.00 96.19 91 ALA A O 1
ATOM 729 N N . ALA A 1 92 ? 5.674 1.993 -18.116 1.00 97.75 92 ALA A N 1
ATOM 730 C CA . ALA A 1 92 ? 5.051 2.557 -19.313 1.00 97.75 92 ALA A CA 1
ATOM 731 C C . ALA A 1 92 ? 5.064 1.568 -20.494 1.00 97.75 92 ALA A C 1
ATOM 733 O O . ALA A 1 92 ? 4.078 1.458 -21.239 1.00 97.75 92 ALA A O 1
ATOM 734 N N . ALA A 1 93 ? 6.152 0.812 -20.665 1.00 97.94 93 ALA A N 1
ATOM 735 C CA . ALA A 1 93 ? 6.241 -0.231 -21.681 1.00 97.94 93 ALA A CA 1
ATOM 736 C C . ALA A 1 93 ? 5.254 -1.381 -21.411 1.00 97.94 93 ALA A C 1
ATOM 738 O O . ALA A 1 93 ? 4.589 -1.841 -22.349 1.00 97.94 93 ALA A O 1
ATO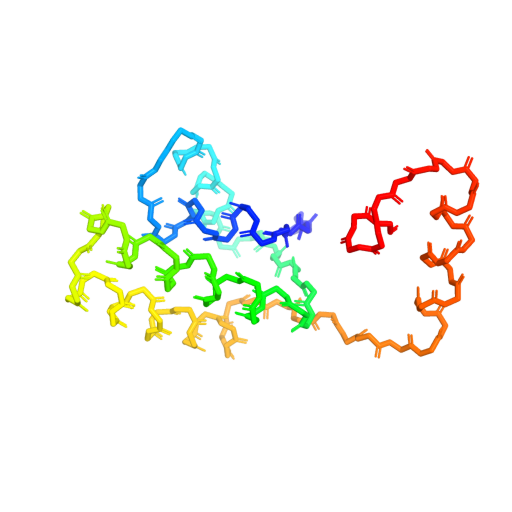M 739 N N . LEU A 1 94 ? 5.112 -1.804 -20.150 1.00 97.69 94 LEU A N 1
ATOM 740 C CA . LEU A 1 94 ? 4.148 -2.818 -19.717 1.00 97.69 94 LEU A CA 1
ATOM 741 C C . LEU A 1 94 ? 2.703 -2.345 -19.903 1.00 97.69 94 LEU A C 1
ATOM 743 O O . LEU A 1 94 ? 1.907 -3.062 -20.515 1.00 97.69 94 LEU A O 1
ATOM 747 N N . ALA A 1 95 ? 2.381 -1.117 -19.493 1.00 97.81 95 ALA A N 1
ATOM 748 C CA . ALA A 1 95 ? 1.067 -0.508 -19.682 1.00 97.81 95 ALA A CA 1
ATOM 749 C C . ALA A 1 95 ? 0.681 -0.440 -21.165 1.00 97.81 95 ALA A C 1
ATOM 751 O O . ALA A 1 95 ? -0.426 -0.828 -21.539 1.00 97.81 95 ALA A O 1
ATOM 752 N N . ARG A 1 96 ? 1.609 -0.041 -22.044 1.00 97.44 96 ARG A N 1
ATOM 753 C CA . ARG A 1 96 ? 1.378 -0.038 -23.498 1.00 97.44 96 ARG A CA 1
ATOM 754 C C . ARG A 1 96 ? 1.146 -1.444 -24.050 1.00 97.44 96 ARG A C 1
ATOM 756 O O . ARG A 1 96 ? 0.309 -1.623 -24.930 1.00 97.44 96 ARG A O 1
ATOM 763 N N . LYS A 1 97 ? 1.914 -2.428 -23.582 1.00 97.75 97 LYS A N 1
ATOM 764 C CA . LYS A 1 97 ? 1.860 -3.805 -24.090 1.00 97.75 97 LYS A CA 1
ATOM 765 C C . LYS A 1 97 ? 0.612 -4.553 -23.623 1.00 97.75 97 LYS A C 1
ATOM 767 O O . LYS A 1 97 ? 0.061 -5.339 -24.389 1.00 97.75 97 LYS A O 1
ATOM 772 N N . HIS A 1 98 ? 0.191 -4.329 -22.382 1.00 97.25 98 HIS A N 1
ATOM 773 C CA . HIS A 1 98 ? -0.838 -5.127 -21.715 1.00 97.25 98 HIS A CA 1
ATOM 774 C C . HIS A 1 98 ? -2.136 -4.359 -21.426 1.00 97.25 98 HIS A C 1
ATOM 776 O O . HIS A 1 98 ? -3.127 -4.983 -21.056 1.00 97.25 98 HIS A O 1
ATOM 782 N N . GLY A 1 99 ? -2.167 -3.035 -21.611 1.00 95.81 99 GLY A N 1
ATOM 783 C CA . GLY A 1 99 ? -3.347 -2.204 -21.341 1.00 95.81 99 GLY A CA 1
ATOM 784 C C . GLY A 1 99 ? -3.698 -2.088 -19.854 1.00 95.81 99 GLY A C 1
ATOM 785 O O . GLY A 1 99 ? -4.838 -1.771 -19.517 1.00 95.81 99 GLY A O 1
ATOM 786 N N . VAL A 1 100 ? -2.744 -2.382 -18.968 1.00 95.62 100 VAL A N 1
ATOM 787 C CA . VAL A 1 100 ? -2.906 -2.266 -17.513 1.00 95.62 100 VAL A CA 1
ATOM 788 C C . VAL A 1 100 ? -2.869 -0.801 -17.074 1.00 95.62 100 VAL A C 1
ATOM 790 O O . VAL A 1 100 ? -2.372 0.071 -17.792 1.00 95.62 100 VAL A O 1
ATOM 793 N N . ARG A 1 101 ? -3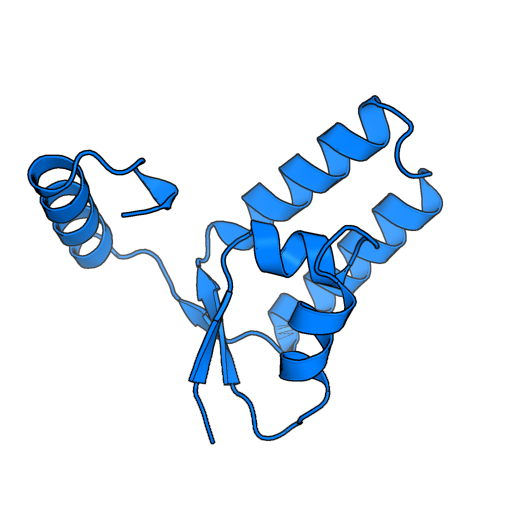.440 -0.504 -15.901 1.00 92.75 101 ARG A N 1
ATOM 794 C CA . ARG A 1 101 ? -3.407 0.855 -15.341 1.00 92.75 101 ARG A CA 1
ATOM 795 C C . ARG A 1 101 ? -1.980 1.202 -14.930 1.00 92.75 101 ARG A C 1
ATOM 797 O O . ARG A 1 101 ? -1.234 0.324 -14.531 1.00 92.75 101 ARG A O 1
ATOM 804 N N . ALA A 1 102 ? -1.640 2.489 -14.959 1.00 90.88 102 ALA A N 1
ATOM 805 C CA . ALA A 1 102 ? -0.283 2.964 -14.681 1.00 90.88 102 ALA A CA 1
ATOM 806 C C . ALA A 1 102 ? 0.301 2.452 -13.351 1.00 90.88 102 ALA A C 1
ATOM 808 O O . ALA A 1 102 ? 1.467 2.098 -13.309 1.00 90.88 102 ALA A O 1
ATOM 809 N N . TYR A 1 103 ? -0.505 2.399 -12.287 1.00 87.94 103 TYR A N 1
ATOM 810 C CA . TYR A 1 103 ? -0.057 1.950 -10.962 1.00 87.94 103 TYR A CA 1
ATOM 811 C C . TYR A 1 103 ? -0.098 0.422 -10.774 1.00 87.94 103 TYR A C 1
ATOM 813 O O . TYR A 1 103 ? 0.415 -0.070 -9.775 1.00 87.94 103 TYR A O 1
ATOM 821 N N . ASP A 1 104 ? -0.690 -0.306 -11.728 1.00 90.31 104 ASP A N 1
ATOM 822 C CA . ASP A 1 104 ? -0.726 -1.776 -11.763 1.00 90.31 104 ASP A CA 1
ATOM 823 C C . ASP A 1 104 ? 0.354 -2.361 -12.700 1.00 90.31 104 ASP A C 1
ATOM 825 O O . ASP A 1 104 ? 0.512 -3.581 -12.762 1.00 90.31 104 ASP A O 1
ATOM 829 N N . ALA A 1 105 ? 1.015 -1.507 -13.492 1.00 89.75 105 ALA A N 1
ATOM 830 C CA . ALA A 1 105 ? 2.019 -1.866 -14.493 1.00 89.75 105 ALA A CA 1
ATOM 831 C C . ALA A 1 105 ? 3.393 -2.084 -13.858 1.00 89.75 105 ALA A C 1
ATOM 833 O O . ALA A 1 105 ? 4.052 -3.059 -14.280 1.00 89.75 105 ALA A O 1
#

Foldseek 3Di:
DAEDEDALVLLLLCLDPDVCVVVSVVQVVDPPYAYEYEPCSLVVNLVVLVVCCVVVVDDPVSSVVSNVVSVVCVVPRHDYDYDDPVNQVVLVVCCVVPVDDSSVD

pLDDT: mean 93.88, std 4.54, range [70.94, 97.94]

Radius of gyration: 14.81 Å; Cα contacts (8 Å, |Δi|>4): 103; chains: 1; bounding box: 32×26×40 Å

Solvent-accessible surface area (backbone atoms only — not comparable to full-atom values): 5926 Å² total; per-residue (Å²): 115,60,76,46,78,45,54,36,70,50,53,41,26,61,69,42,89,50,97,59,18,73,65,50,40,64,56,66,75,40,88,61,47,44,44,31,31,50,62,61,32,59,60,50,31,53,54,51,49,52,53,34,42,76,69,63,76,42,50,74,64,58,49,49,52,42,50,53,51,48,53,51,35,60,74,72,65,44,46,70,43,77,86,46,70,68,56,52,54,51,22,51,51,42,18,71,75,70,72,45,54,78,93,78,64